Protein AF-A0A933HK27-F1 (afdb_monomer)

pLDDT: mean 84.03, std 14.24, range [50.81, 98.56]

Solvent-accessible surface area (backbone atoms only — not comparable to full-atom values): 5192 Å² total; per-residue (Å²): 114,68,68,59,52,52,53,51,48,52,52,52,47,52,53,49,43,67,77,37,62,78,76,74,86,55,86,77,69,68,94,66,89,74,81,80,80,70,54,73,68,41,57,50,42,51,48,50,66,75,39,43,68,69,76,50,34,40,81,79,36,80,87,39,66,86,65,61,68,63,64,59,46,53,55,47,55,67,70,68,61,132

Radius of gyration: 17.87 Å; Cα contacts (8 Å, |Δi|>4): 29; chains: 1; bounding box: 40×40×43 Å

Structure (mmCIF, N/CA/C/O backbone):
data_AF-A0A933HK27-F1
#
_entry.id   AF-A0A933HK27-F1
#
loop_
_atom_site.group_PDB
_atom_site.id
_atom_site.type_symbol
_atom_site.label_atom_id
_atom_site.label_alt_id
_atom_site.label_comp_id
_atom_site.label_asym_id
_atom_site.label_entity_id
_atom_site.label_seq_id
_atom_site.pdbx_PDB_ins_code
_atom_site.Cartn_x
_atom_site.Cartn_y
_atom_site.Cartn_z
_atom_site.occupancy
_atom_site.B_iso_or_equiv
_atom_site.auth_seq_id
_atom_site.auth_comp_id
_atom_site.auth_asym_id
_atom_site.auth_atom_id
_atom_site.pdbx_PDB_model_num
ATOM 1 N N . MET A 1 1 ? -16.782 -7.822 9.348 1.00 77.81 1 MET A N 1
ATOM 2 C CA . MET A 1 1 ? -16.839 -6.498 8.686 1.00 77.81 1 MET A CA 1
ATOM 3 C C . MET A 1 1 ? -15.441 -6.029 8.285 1.00 77.81 1 MET A C 1
ATOM 5 O O . MET A 1 1 ? -15.203 -5.900 7.095 1.00 77.81 1 MET A O 1
ATOM 9 N N . LEU A 1 2 ?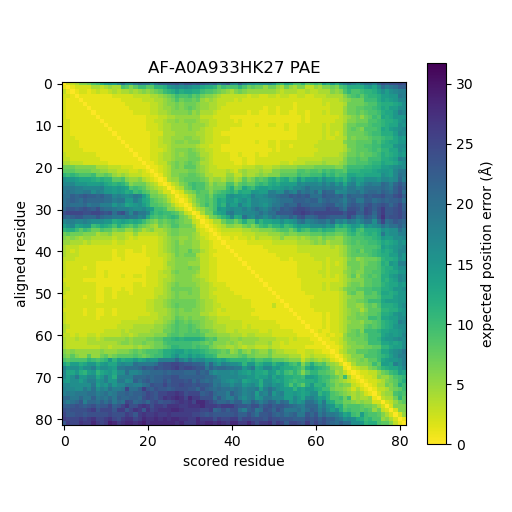 -14.494 -5.905 9.224 1.00 86.69 2 LEU A N 1
ATOM 10 C CA . LEU A 1 2 ? -13.106 -5.471 8.967 1.00 86.69 2 LEU A CA 1
ATOM 11 C C . LEU A 1 2 ? -12.344 -6.362 7.966 1.00 86.69 2 LEU A C 1
ATOM 13 O O . LEU A 1 2 ? -11.882 -5.872 6.943 1.00 86.69 2 LEU A O 1
ATOM 17 N N . GLN A 1 3 ? -12.358 -7.685 8.157 1.00 92.75 3 GLN A N 1
ATOM 18 C CA . GLN A 1 3 ? -11.718 -8.639 7.232 1.00 92.75 3 GLN A CA 1
ATOM 19 C C . GLN A 1 3 ? -12.228 -8.551 5.781 1.00 92.75 3 GLN A C 1
ATOM 21 O O . GLN A 1 3 ? -11.521 -8.900 4.839 1.00 92.75 3 GLN A O 1
ATOM 26 N N . ALA A 1 4 ? -13.475 -8.114 5.568 1.00 95.62 4 ALA A N 1
ATOM 27 C CA . ALA A 1 4 ? -13.997 -7.936 4.214 1.00 95.62 4 ALA A CA 1
ATOM 28 C C . ALA A 1 4 ? -13.347 -6.730 3.519 1.00 95.62 4 ALA A C 1
ATOM 30 O O . ALA A 1 4 ? -13.054 -6.805 2.327 1.00 95.62 4 ALA A O 1
ATOM 31 N N . PHE A 1 5 ? -13.074 -5.657 4.264 1.00 94.69 5 PHE A N 1
ATOM 32 C CA . PHE A 1 5 ? -12.335 -4.504 3.760 1.00 94.69 5 PHE A CA 1
ATOM 33 C C . PHE A 1 5 ? -10.870 -4.839 3.500 1.00 94.69 5 PHE A C 1
ATOM 35 O O . PHE A 1 5 ? -10.370 -4.470 2.446 1.00 94.69 5 PHE A O 1
ATOM 42 N N . GLU A 1 6 ? -10.212 -5.599 4.377 1.00 96.56 6 GLU A N 1
ATOM 43 C CA . GLU A 1 6 ? -8.828 -6.033 4.146 1.00 96.56 6 GLU A CA 1
ATOM 44 C C . GLU A 1 6 ? -8.697 -6.876 2.879 1.00 96.56 6 GLU A C 1
ATOM 46 O O . GLU A 1 6 ? -7.838 -6.609 2.047 1.00 96.56 6 GLU A O 1
ATOM 51 N N . ARG A 1 7 ? -9.594 -7.851 2.685 1.00 97.69 7 ARG A N 1
ATOM 52 C CA . ARG A 1 7 ? -9.600 -8.668 1.464 1.00 97.69 7 ARG A CA 1
ATOM 53 C C . ARG A 1 7 ? -9.851 -7.828 0.218 1.00 97.69 7 ARG A C 1
ATOM 55 O O . ARG A 1 7 ? -9.236 -8.065 -0.816 1.00 97.69 7 ARG A O 1
ATOM 62 N N . ARG A 1 8 ? -10.749 -6.842 0.304 1.00 97.94 8 ARG A N 1
ATOM 63 C CA . ARG A 1 8 ? -11.006 -5.919 -0.807 1.00 97.94 8 ARG A CA 1
ATOM 64 C C . ARG A 1 8 ? -9.794 -5.030 -1.089 1.00 97.94 8 ARG A C 1
ATOM 66 O O . ARG A 1 8 ? -9.487 -4.805 -2.253 1.00 97.94 8 ARG A O 1
ATOM 73 N N . TYR A 1 9 ? -9.116 -4.555 -0.050 1.00 97.75 9 TYR A N 1
ATOM 74 C CA . TYR A 1 9 ? -7.875 -3.798 -0.162 1.00 97.75 9 TYR A CA 1
ATOM 75 C C . TYR A 1 9 ? -6.798 -4.624 -0.873 1.00 97.75 9 TYR A C 1
ATOM 77 O O . TYR A 1 9 ? -6.269 -4.181 -1.889 1.00 97.75 9 TYR A O 1
ATOM 85 N N . ASP A 1 10 ? -6.557 -5.854 -0.413 1.00 98.31 10 ASP A N 1
ATOM 86 C CA . ASP A 1 10 ? -5.566 -6.755 -1.008 1.00 98.31 10 ASP A CA 1
ATOM 87 C C . ASP A 1 10 ? -5.875 -7.044 -2.476 1.00 98.31 10 ASP A C 1
ATOM 89 O O . ASP A 1 10 ? -4.986 -6.973 -3.322 1.00 98.31 10 ASP A O 1
ATOM 93 N N . ALA A 1 11 ? -7.145 -7.310 -2.796 1.00 98.56 11 ALA A N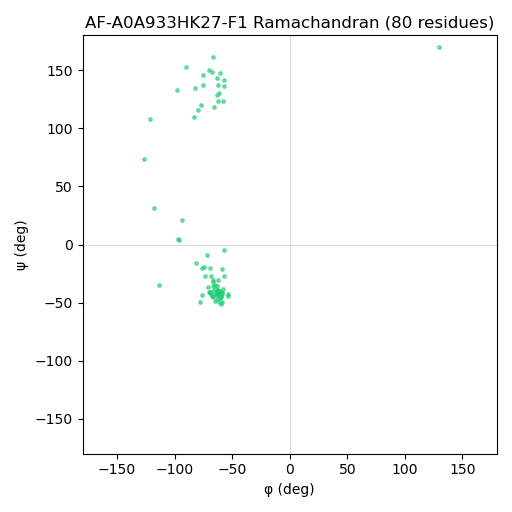 1
ATOM 94 C CA . ALA A 1 11 ? -7.575 -7.564 -4.165 1.00 98.56 11 ALA A CA 1
ATOM 95 C C . ALA A 1 11 ? -7.322 -6.358 -5.084 1.00 98.56 11 ALA A C 1
ATOM 97 O O . ALA A 1 11 ? -6.858 -6.533 -6.208 1.00 98.56 11 ALA A O 1
ATOM 98 N N . LEU A 1 12 ? -7.596 -5.137 -4.615 1.00 98.50 12 LEU A N 1
ATOM 99 C CA . LEU A 1 12 ? -7.372 -3.918 -5.396 1.00 98.50 12 LEU A CA 1
ATOM 100 C C . LEU A 1 12 ? -5.882 -3.612 -5.572 1.00 98.50 12 LEU A C 1
ATOM 102 O O . LEU A 1 12 ? -5.466 -3.236 -6.667 1.00 98.50 12 LEU A O 1
ATOM 106 N N . VAL A 1 13 ? -5.071 -3.798 -4.527 1.00 98.38 13 VAL A N 1
ATOM 107 C CA . VAL A 1 13 ? -3.614 -3.632 -4.621 1.00 98.38 13 VAL A CA 1
ATOM 108 C C . VAL A 1 13 ? -3.024 -4.664 -5.582 1.00 98.38 13 VAL A C 1
ATOM 110 O O . VAL A 1 13 ? -2.219 -4.299 -6.436 1.00 98.38 13 VAL A O 1
ATOM 113 N N . ALA A 1 14 ? -3.465 -5.923 -5.512 1.00 98.31 14 ALA A N 1
ATOM 114 C CA . ALA A 1 14 ? -3.034 -6.977 -6.427 1.00 98.31 14 ALA A CA 1
ATOM 115 C C . ALA A 1 14 ? -3.400 -6.663 -7.887 1.00 98.31 14 ALA A C 1
ATOM 117 O O . ALA A 1 14 ? -2.522 -6.681 -8.747 1.00 98.31 14 ALA A O 1
ATOM 118 N N . GLN A 1 15 ? -4.656 -6.282 -8.157 1.00 98.50 15 GLN A N 1
ATOM 119 C CA . GLN A 1 15 ? -5.095 -5.853 -9.493 1.00 98.50 15 GLN A CA 1
ATOM 120 C C . GLN A 1 15 ? -4.288 -4.653 -9.999 1.00 98.50 15 GLN A C 1
ATOM 122 O O . GLN A 1 15 ? -3.885 -4.605 -11.159 1.00 98.50 15 GLN A O 1
ATOM 127 N N . GLY A 1 16 ? -4.012 -3.683 -9.125 1.00 97.81 16 GLY A N 1
ATOM 128 C CA . GLY A 1 16 ? -3.187 -2.532 -9.463 1.00 97.81 16 GLY A CA 1
ATOM 129 C C . GLY A 1 16 ? -1.757 -2.927 -9.830 1.00 97.81 16 GLY A C 1
ATOM 130 O O . GLY A 1 16 ? -1.221 -2.404 -10.806 1.00 97.81 16 GLY A O 1
ATOM 131 N N . LEU A 1 17 ? -1.140 -3.843 -9.077 1.00 97.44 17 LEU A N 1
ATOM 132 C CA . LEU A 1 17 ? 0.214 -4.343 -9.340 1.00 97.44 17 LEU A CA 1
ATOM 133 C C . LEU A 1 17 ? 0.298 -5.123 -10.655 1.00 97.44 17 LEU A C 1
ATOM 135 O O . LEU A 1 17 ? 1.279 -4.976 -11.379 1.00 97.44 17 LEU A O 1
ATOM 139 N N . GLU A 1 18 ? -0.731 -5.904 -10.980 1.00 97.12 18 GLU A N 1
ATOM 140 C CA . GLU A 1 18 ? -0.835 -6.610 -12.259 1.00 97.12 18 GLU A CA 1
ATOM 141 C C . GLU A 1 18 ? -0.990 -5.630 -13.431 1.00 97.12 18 GLU A C 1
ATOM 143 O O . GLU A 1 18 ? -0.276 -5.730 -14.426 1.00 97.12 18 GLU A O 1
ATOM 148 N N . ALA A 1 19 ? -1.853 -4.619 -13.283 1.00 96.75 19 ALA A N 1
ATOM 149 C CA . ALA A 1 19 ? -2.061 -3.582 -14.294 1.00 96.75 19 ALA A CA 1
ATOM 150 C C . ALA A 1 19 ? -0.855 -2.637 -14.463 1.00 96.75 19 ALA A C 1
ATOM 152 O O . ALA A 1 19 ? -0.725 -1.962 -15.484 1.00 96.75 19 ALA A O 1
ATOM 153 N N . ASN A 1 20 ? 0.025 -2.563 -13.463 1.00 95.31 20 ASN A N 1
ATOM 154 C CA . ASN A 1 20 ? 1.207 -1.709 -13.460 1.00 95.31 20 ASN A CA 1
ATOM 155 C C . ASN A 1 20 ? 2.443 -2.561 -13.154 1.00 95.31 20 ASN A C 1
ATOM 157 O O . ASN A 1 20 ? 2.964 -2.464 -12.044 1.00 95.31 20 ASN A O 1
ATOM 161 N N . PRO A 1 21 ? 2.933 -3.390 -14.093 1.00 91.06 21 PRO A N 1
ATOM 162 C CA . PRO A 1 21 ? 4.099 -4.231 -13.853 1.00 91.06 21 PRO A CA 1
ATOM 163 C C . PRO A 1 21 ? 5.373 -3.396 -13.667 1.00 91.06 21 PRO A C 1
ATOM 165 O O . PRO A 1 21 ? 5.460 -2.224 -14.051 1.00 91.06 21 PRO A O 1
ATOM 168 N N . ALA A 1 22 ? 6.394 -4.010 -13.066 1.00 86.56 22 ALA A N 1
ATOM 169 C CA . ALA A 1 22 ? 7.710 -3.391 -12.977 1.00 86.56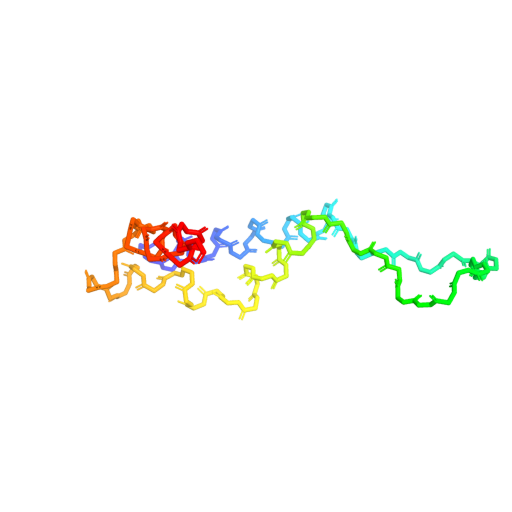 22 ALA A CA 1
ATOM 170 C C . ALA A 1 22 ? 8.276 -3.126 -14.389 1.00 86.56 22 ALA A C 1
ATOM 172 O O . ALA A 1 22 ? 8.024 -3.913 -15.305 1.00 86.56 22 ALA A O 1
ATOM 173 N N . PRO A 1 23 ? 9.062 -2.050 -14.581 1.00 83.31 23 PRO A N 1
ATOM 174 C CA . PRO A 1 23 ? 9.721 -1.815 -15.856 1.00 83.31 23 PRO A CA 1
ATOM 175 C C . PRO A 1 23 ? 10.617 -3.004 -16.211 1.00 83.31 23 PRO A C 1
ATOM 177 O O . PRO A 1 23 ? 11.505 -3.366 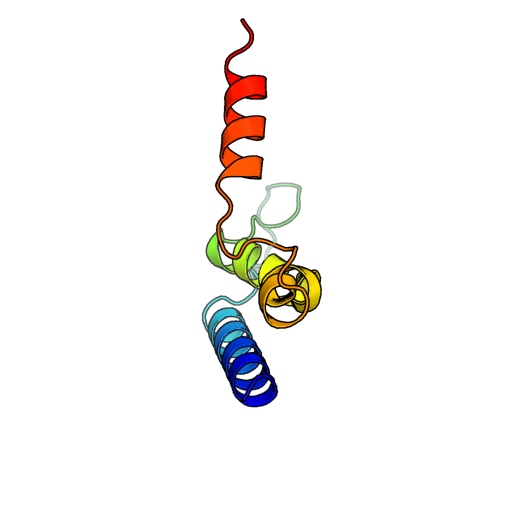-15.436 1.00 83.31 23 PRO A O 1
ATOM 180 N N . VAL A 1 24 ? 10.390 -3.601 -17.378 1.00 79.81 24 VAL A N 1
ATOM 181 C CA . VAL A 1 24 ? 11.218 -4.701 -17.879 1.00 79.81 24 VAL A CA 1
ATOM 182 C C . VAL A 1 24 ? 12.545 -4.129 -18.374 1.00 79.81 24 VAL A C 1
ATOM 184 O O . VAL A 1 24 ? 12.578 -3.083 -19.030 1.00 79.81 24 VAL A O 1
ATOM 187 N N . ALA A 1 25 ? 13.652 -4.797 -18.048 1.00 73.19 25 ALA A N 1
ATOM 188 C CA . ALA A 1 25 ? 14.939 -4.478 -18.647 1.00 73.19 25 ALA A CA 1
ATOM 189 C C . ALA A 1 25 ? 14.883 -4.810 -20.143 1.00 73.19 25 ALA A C 1
ATOM 191 O O . ALA A 1 25 ? 14.639 -5.951 -20.520 1.00 73.19 25 ALA A O 1
ATOM 192 N N . VAL A 1 26 ? 15.060 -3.800 -20.993 1.00 72.69 26 VAL A N 1
ATOM 193 C CA . VAL A 1 26 ? 15.093 -3.986 -22.447 1.00 72.69 26 VAL A CA 1
ATOM 194 C C . VAL A 1 26 ? 16.497 -4.437 -22.847 1.00 72.69 26 VAL A C 1
ATOM 196 O O . VAL A 1 26 ? 17.470 -3.847 -22.375 1.00 72.69 26 VAL A O 1
ATOM 199 N N . GLU A 1 27 ? 16.606 -5.447 -23.714 1.00 75.31 27 GLU A N 1
ATOM 200 C CA . GLU A 1 27 ? 17.873 -5.836 -24.342 1.00 75.31 27 GLU A CA 1
ATOM 201 C C . GLU A 1 27 ? 17.997 -5.231 -25.756 1.00 75.31 27 GLU A C 1
ATOM 203 O O . GLU A 1 27 ? 17.048 -5.326 -26.537 1.00 75.31 27 GLU A O 1
ATOM 208 N N . PRO A 1 28 ? 19.145 -4.623 -26.121 1.00 72.38 28 PRO A N 1
ATOM 209 C CA . PRO A 1 28 ? 20.308 -4.349 -25.275 1.00 72.38 28 PRO A CA 1
ATOM 210 C C . PRO A 1 28 ? 20.010 -3.249 -24.237 1.00 72.38 28 PRO A C 1
ATOM 212 O O . PRO A 1 28 ? 19.212 -2.346 -24.511 1.00 72.38 28 PRO A O 1
ATOM 215 N N . PRO A 1 29 ? 20.658 -3.284 -23.056 1.00 67.19 29 PRO A N 1
ATOM 216 C CA . PRO A 1 29 ? 20.396 -2.316 -22.002 1.00 67.19 29 PRO A CA 1
ATOM 217 C C . PRO A 1 29 ? 20.633 -0.889 -22.513 1.00 67.19 29 PRO A C 1
ATOM 219 O O . PRO A 1 29 ? 21.629 -0.629 -23.201 1.00 67.1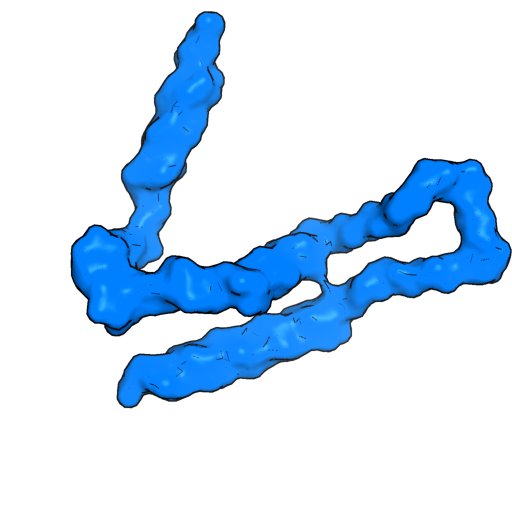9 29 PRO A O 1
ATOM 222 N N . PRO A 1 30 ? 19.744 0.068 -22.188 1.00 68.56 30 PRO A N 1
ATOM 223 C CA . PRO A 1 30 ? 19.939 1.450 -22.590 1.00 68.56 30 PRO A CA 1
ATOM 224 C C . PRO A 1 30 ? 21.281 1.960 -22.053 1.00 68.56 30 PRO A C 1
ATOM 226 O O . PRO A 1 30 ? 21.643 1.694 -20.910 1.00 68.56 30 PRO A O 1
ATOM 229 N N . LYS A 1 31 ? 21.997 2.776 -22.842 1.00 71.31 31 LYS A N 1
ATOM 230 C CA . LYS A 1 31 ? 23.298 3.385 -22.474 1.00 71.31 31 LYS A CA 1
ATOM 231 C C . LYS A 1 31 ? 23.271 4.233 -21.182 1.00 71.31 31 LYS A C 1
ATOM 233 O O . LYS A 1 31 ? 24.305 4.746 -20.759 1.00 71.31 31 LYS A O 1
ATOM 238 N N . ARG A 1 32 ? 22.102 4.424 -20.561 1.00 66.00 32 ARG A N 1
ATOM 239 C CA . ARG A 1 32 ? 21.934 5.145 -19.295 1.00 66.00 32 ARG A CA 1
ATOM 240 C C . ARG A 1 32 ? 22.317 4.227 -18.129 1.00 66.00 32 ARG A C 1
ATOM 242 O O . ARG A 1 32 ? 21.643 3.235 -17.880 1.00 66.00 32 ARG A O 1
ATOM 249 N N . ARG A 1 33 ? 23.369 4.584 -17.382 1.00 64.38 33 ARG A N 1
ATOM 250 C CA . ARG A 1 33 ? 23.707 3.944 -16.095 1.00 64.38 33 ARG A CA 1
ATOM 251 C C . ARG A 1 33 ? 22.579 4.187 -15.083 1.00 64.38 33 ARG A C 1
ATOM 253 O O . ARG A 1 33 ? 22.218 5.338 -14.853 1.00 64.38 33 ARG A O 1
ATOM 260 N N . GLY A 1 34 ? 22.082 3.127 -14.444 1.00 72.19 34 GLY A N 1
ATOM 261 C CA . GLY A 1 34 ? 21.178 3.208 -13.288 1.00 72.19 34 GLY A CA 1
ATOM 262 C C . GLY A 1 34 ? 19.908 2.360 -13.404 1.00 72.19 34 GLY A C 1
ATOM 263 O O . GLY A 1 34 ? 19.598 1.813 -14.459 1.00 72.19 34 GLY A O 1
ATOM 264 N N . ARG A 1 35 ? 19.169 2.247 -12.292 1.00 78.25 35 ARG A N 1
ATOM 265 C CA . ARG A 1 35 ? 17.882 1.535 -12.229 1.00 78.25 35 ARG A CA 1
ATOM 266 C C . ARG A 1 35 ? 16.860 2.214 -13.145 1.00 78.25 35 ARG A C 1
ATOM 268 O O . ARG A 1 35 ? 16.741 3.440 -13.143 1.00 78.25 35 ARG A O 1
ATOM 275 N N . ILE A 1 36 ? 16.092 1.417 -13.889 1.00 82.38 36 ILE A N 1
ATOM 276 C CA . ILE A 1 36 ? 14.991 1.927 -14.713 1.00 82.38 36 ILE A CA 1
ATOM 277 C C . ILE A 1 36 ? 13.970 2.606 -13.798 1.00 82.38 36 ILE A C 1
ATOM 279 O O . ILE A 1 36 ? 13.562 2.049 -12.775 1.00 82.38 36 ILE A O 1
ATOM 283 N N . LYS A 1 37 ? 13.578 3.833 -14.154 1.00 85.31 37 LYS A N 1
ATOM 284 C CA . LYS A 1 37 ? 12.619 4.609 -13.370 1.00 85.31 37 LYS A CA 1
ATOM 285 C C . LYS A 1 37 ? 11.279 3.875 -13.327 1.00 85.31 37 LYS A C 1
ATOM 287 O O . LYS A 1 37 ? 10.681 3.597 -14.362 1.00 85.31 37 LYS A O 1
ATOM 292 N N . GLN A 1 38 ? 10.806 3.612 -12.117 1.00 90.69 38 GLN A N 1
ATOM 293 C CA . GLN A 1 38 ? 9.497 3.029 -11.868 1.00 90.69 38 GLN A CA 1
ATOM 294 C C . GLN A 1 38 ? 8.382 4.069 -12.068 1.00 90.69 38 GLN A C 1
ATOM 296 O O . GLN A 1 38 ? 8.574 5.259 -11.789 1.00 90.69 38 GLN A O 1
ATOM 301 N N . SER A 1 39 ? 7.220 3.631 -12.561 1.00 92.88 39 SER A N 1
ATOM 302 C CA . SER A 1 39 ? 6.075 4.516 -12.785 1.00 92.88 39 SER A CA 1
ATOM 303 C C . SER A 1 39 ? 5.501 5.031 -11.452 1.00 92.88 39 SER A C 1
ATOM 305 O O . SER A 1 39 ? 5.558 4.323 -10.440 1.00 92.88 39 SER A O 1
ATOM 307 N N . PRO A 1 40 ? 4.934 6.254 -11.411 1.00 94.88 40 PRO A N 1
ATOM 308 C CA . PRO A 1 40 ? 4.279 6.758 -10.205 1.00 94.88 40 PRO A CA 1
ATOM 309 C C . PRO A 1 40 ? 3.193 5.818 -9.639 1.00 94.88 40 PRO A C 1
ATOM 311 O O . PRO A 1 40 ? 3.228 5.586 -8.431 1.00 94.88 40 PRO A O 1
ATOM 314 N N . PRO A 1 41 ? 2.307 5.199 -10.453 1.00 96.19 41 PRO A N 1
ATOM 315 C CA . PRO A 1 41 ? 1.334 4.228 -9.947 1.00 96.19 41 PRO A CA 1
ATOM 316 C C . PRO A 1 41 ? 1.977 3.012 -9.270 1.00 96.19 41 PRO A C 1
ATOM 318 O O . PRO A 1 41 ? 1.565 2.641 -8.176 1.00 96.19 41 PRO A O 1
ATOM 321 N N . LYS A 1 42 ? 3.035 2.430 -9.855 1.00 95.56 42 LYS A N 1
ATOM 322 C CA . LYS A 1 42 ? 3.746 1.293 -9.246 1.00 95.56 42 LYS A CA 1
ATOM 323 C C . LYS A 1 42 ? 4.382 1.682 -7.909 1.00 95.56 42 LYS A C 1
ATOM 325 O O . LYS A 1 42 ? 4.272 0.929 -6.949 1.00 95.56 42 LYS A O 1
ATOM 330 N N . ASN A 1 43 ? 4.991 2.869 -7.820 1.00 95.94 43 ASN A N 1
ATOM 331 C CA . ASN A 1 43 ? 5.546 3.374 -6.557 1.00 95.94 43 ASN A CA 1
ATOM 332 C C . ASN A 1 43 ? 4.478 3.490 -5.462 1.00 95.94 43 ASN A C 1
ATOM 334 O O . ASN A 1 43 ? 4.749 3.155 -4.311 1.00 95.94 43 ASN A O 1
ATOM 338 N N . LEU A 1 44 ? 3.280 3.968 -5.810 1.00 96.44 44 LEU A N 1
ATOM 339 C CA . LEU A 1 44 ? 2.162 4.042 -4.872 1.00 96.44 44 LEU A CA 1
ATOM 340 C C . LEU A 1 44 ? 1.720 2.642 -4.430 1.00 96.44 44 LEU A C 1
ATOM 342 O O . LEU A 1 44 ? 1.600 2.398 -3.235 1.00 96.44 44 LEU A O 1
ATOM 346 N N . LEU A 1 45 ? 1.527 1.723 -5.375 1.00 98.25 45 LEU A N 1
ATOM 347 C CA . LEU A 1 45 ? 1.096 0.353 -5.092 1.00 98.25 45 LEU A CA 1
ATOM 348 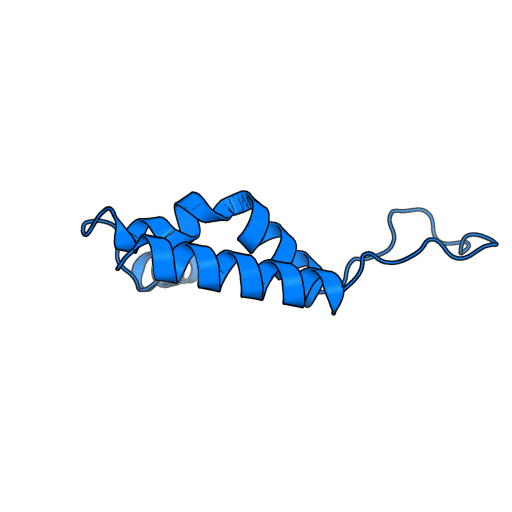C C . LEU A 1 45 ? 2.091 -0.404 -4.208 1.00 98.25 45 LEU A C 1
ATOM 350 O O . LEU A 1 45 ? 1.671 -1.090 -3.284 1.00 98.25 45 LEU A O 1
ATOM 354 N N . ASP A 1 46 ? 3.395 -0.225 -4.431 1.00 97.19 46 ASP A N 1
ATOM 355 C CA . ASP A 1 46 ? 4.433 -0.806 -3.573 1.00 97.19 46 ASP A CA 1
ATOM 356 C C . ASP A 1 46 ? 4.364 -0.275 -2.146 1.00 97.19 46 ASP A C 1
ATOM 358 O O . ASP A 1 46 ? 4.522 -1.039 -1.193 1.00 97.19 46 ASP A O 1
ATOM 362 N N . ARG A 1 47 ? 4.097 1.026 -1.981 1.00 97.19 47 ARG A N 1
ATOM 363 C CA . ARG A 1 47 ? 3.914 1.611 -0.650 1.00 97.19 47 ARG A CA 1
ATOM 364 C C . ARG A 1 47 ? 2.650 1.097 0.023 1.00 97.19 47 ARG A C 1
ATOM 366 O O . ARG A 1 47 ? 2.716 0.745 1.192 1.00 97.19 47 ARG A O 1
ATOM 373 N N . LEU A 1 48 ? 1.536 1.021 -0.702 1.00 97.00 48 LEU A N 1
ATOM 374 C CA . LEU A 1 48 ? 0.282 0.468 -0.186 1.00 97.00 48 LEU A CA 1
ATOM 375 C C . LEU A 1 48 ? 0.463 -0.994 0.249 1.00 97.00 48 LEU A C 1
ATOM 377 O O . LEU A 1 48 ? 0.085 -1.359 1.355 1.00 97.00 48 LEU A O 1
ATOM 381 N N . GLN A 1 49 ? 1.126 -1.814 -0.568 1.00 97.81 49 GLN A N 1
ATOM 382 C CA . GLN A 1 49 ? 1.420 -3.202 -0.216 1.00 97.81 49 GLN A CA 1
ATOM 383 C C . GLN A 1 49 ? 2.337 -3.309 1.012 1.00 97.81 49 GLN A C 1
ATOM 385 O O . GLN A 1 49 ? 2.055 -4.091 1.917 1.00 97.81 49 GLN A O 1
ATOM 390 N N . SER A 1 50 ? 3.426 -2.535 1.047 1.00 97.88 50 SER A N 1
ATOM 391 C CA . SER A 1 50 ? 4.448 -2.636 2.102 1.00 97.88 50 SER A CA 1
ATOM 392 C C . SER A 1 50 ? 3.991 -2.067 3.446 1.00 97.88 50 SER A C 1
ATOM 394 O O . SER A 1 50 ? 4.475 -2.515 4.479 1.00 97.88 50 SER A O 1
ATOM 396 N N . HIS A 1 51 ? 3.067 -1.102 3.432 1.00 96.25 51 HIS A N 1
ATOM 397 C CA . HIS A 1 51 ? 2.577 -0.392 4.619 1.00 96.25 51 HIS A CA 1
ATOM 398 C C . HIS A 1 51 ? 1.079 -0.613 4.861 1.00 96.25 51 HIS A C 1
ATOM 400 O O . HIS A 1 51 ? 0.369 0.280 5.328 1.00 96.25 51 HIS A O 1
ATOM 406 N N . LYS A 1 52 ? 0.557 -1.791 4.495 1.00 95.62 52 LYS A N 1
ATOM 407 C CA . LYS A 1 52 ? -0.869 -2.120 4.640 1.00 95.62 52 LYS A CA 1
ATOM 408 C C . LYS A 1 52 ? -1.369 -1.894 6.069 1.00 95.62 52 LYS A C 1
ATOM 410 O O . LYS A 1 52 ? -2.453 -1.344 6.252 1.00 95.62 52 LYS A O 1
ATOM 415 N N . SER A 1 53 ? -0.599 -2.327 7.065 1.00 94.25 53 SER A N 1
ATOM 416 C CA . SER A 1 53 ? -0.983 -2.234 8.476 1.00 94.25 53 SER A CA 1
ATOM 417 C C . SER A 1 53 ? -1.173 -0.783 8.910 1.00 94.25 53 SER A C 1
AT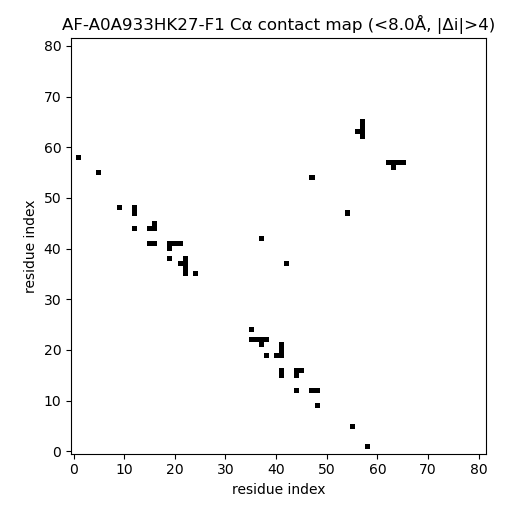OM 419 O O . SER A 1 53 ? -2.163 -0.459 9.555 1.00 94.25 53 SER A O 1
ATOM 421 N N . GLU A 1 54 ? -0.262 0.099 8.507 1.00 92.56 54 GLU A N 1
ATOM 422 C CA . GLU A 1 54 ? -0.308 1.527 8.804 1.00 92.56 54 GLU A CA 1
ATOM 423 C C . GLU A 1 54 ? -1.447 2.216 8.047 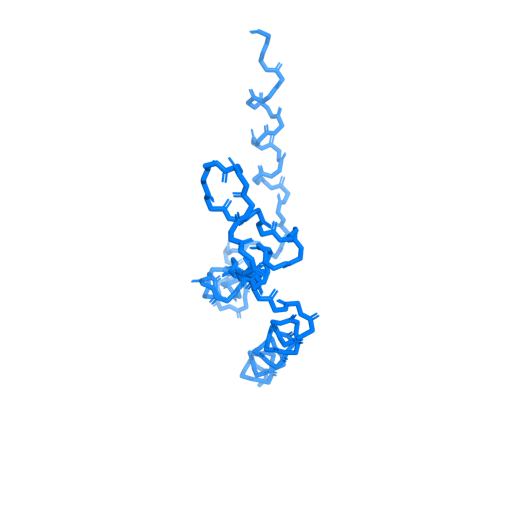1.00 92.56 54 GLU A C 1
ATOM 425 O O . GLU A 1 54 ? -2.172 3.025 8.619 1.00 92.56 54 GLU A O 1
ATOM 430 N N . VAL A 1 55 ? -1.658 1.856 6.777 1.00 92.69 55 VAL A N 1
ATOM 431 C CA . VAL A 1 55 ? -2.748 2.402 5.952 1.00 92.69 55 VAL A CA 1
ATOM 432 C C . VAL A 1 55 ? -4.122 2.037 6.517 1.00 92.69 55 VAL A C 1
ATOM 434 O O . VAL A 1 55 ? -5.043 2.846 6.442 1.00 92.69 55 VAL A O 1
ATOM 437 N N . LEU A 1 56 ? -4.276 0.838 7.083 1.00 93.81 56 LEU A N 1
ATOM 438 C CA . LEU A 1 56 ? -5.544 0.360 7.644 1.00 93.81 56 LEU A CA 1
ATOM 439 C C . LEU A 1 56 ? -5.662 0.583 9.161 1.00 93.81 56 LEU A C 1
ATOM 441 O O . LEU A 1 56 ? -6.662 0.179 9.752 1.00 93.81 56 LEU A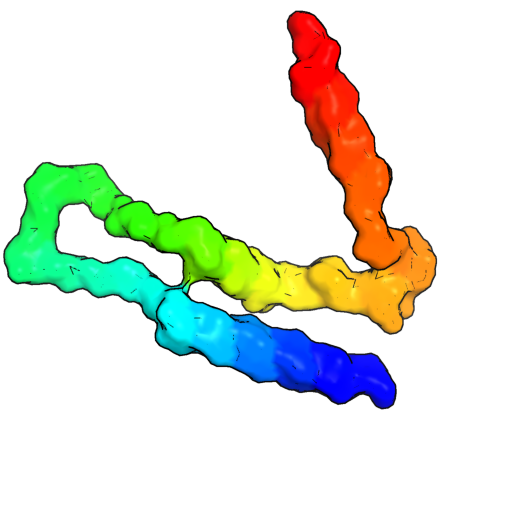 O 1
ATOM 445 N N . ALA A 1 57 ? -4.687 1.238 9.801 1.00 93.00 57 ALA A N 1
ATOM 446 C CA . ALA A 1 57 ? -4.627 1.376 11.258 1.00 93.00 57 ALA A CA 1
ATOM 447 C C . ALA A 1 57 ? -5.870 2.057 11.860 1.00 93.00 57 ALA A C 1
ATOM 449 O O . ALA A 1 57 ? -6.377 1.594 12.879 1.00 93.00 57 ALA A O 1
ATOM 450 N N . PHE A 1 58 ? -6.432 3.069 11.187 1.00 91.12 58 PHE A N 1
ATOM 451 C CA . PHE A 1 58 ? -7.655 3.775 11.612 1.00 91.12 58 PHE A CA 1
ATOM 452 C C . PHE A 1 58 ? -8.882 2.858 11.766 1.00 91.12 58 PHE A C 1
ATOM 454 O O . PHE A 1 58 ? -9.857 3.211 12.425 1.00 91.12 58 PHE A O 1
ATOM 461 N N . MET A 1 59 ? -8.871 1.683 11.126 1.00 92.69 59 MET A N 1
ATOM 462 C CA . MET A 1 59 ? -9.951 0.704 11.238 1.00 92.69 59 MET A CA 1
ATOM 463 C C . MET A 1 59 ? -9.913 -0.072 12.561 1.00 92.69 59 MET A C 1
ATOM 465 O O . MET A 1 59 ? -10.917 -0.679 12.938 1.00 92.69 59 MET A O 1
ATOM 469 N N . TYR A 1 60 ? -8.754 -0.089 13.222 1.00 92.31 60 TYR A N 1
ATOM 470 C CA . TYR A 1 60 ? -8.467 -0.867 14.426 1.00 92.31 60 TYR A CA 1
ATOM 471 C C . TYR A 1 60 ? -8.230 0.014 15.649 1.00 92.31 60 TYR A C 1
ATOM 473 O O . TYR A 1 60 ? -8.620 -0.359 16.754 1.00 92.31 60 TYR A O 1
ATOM 481 N N . ASP A 1 61 ? -7.616 1.175 15.443 1.00 92.00 61 ASP A N 1
ATOM 482 C CA . ASP A 1 61 ? -7.337 2.163 16.472 1.00 92.00 61 ASP A CA 1
ATOM 483 C C . ASP A 1 61 ? -8.007 3.491 16.110 1.00 92.00 61 ASP A C 1
ATOM 485 O O . ASP A 1 61 ? -7.569 4.209 15.214 1.00 92.00 61 ASP A O 1
ATOM 489 N N . PHE A 1 62 ? -9.071 3.835 16.836 1.00 87.94 62 PHE A N 1
ATOM 490 C CA . PHE A 1 62 ? -9.815 5.080 16.632 1.00 87.94 62 PHE A CA 1
ATOM 491 C C . PHE A 1 62 ? -9.055 6.335 17.088 1.00 87.94 62 PHE A C 1
ATOM 493 O O . PHE A 1 62 ? -9.519 7.443 16.823 1.00 87.94 62 PHE A O 1
ATOM 500 N N . GLN A 1 63 ? -7.915 6.193 17.777 1.00 89.62 63 GLN A N 1
ATOM 501 C CA . GLN A 1 63 ? -6.996 7.312 18.012 1.00 89.62 63 GLN A CA 1
ATOM 502 C C . GLN A 1 63 ? -6.215 7.678 16.746 1.00 89.62 63 GLN A C 1
ATOM 504 O O . GLN A 1 63 ? -5.706 8.794 16.652 1.00 89.62 63 GLN A O 1
ATOM 509 N N . VAL A 1 64 ? -6.138 6.772 15.763 1.00 86.81 64 VAL A N 1
ATOM 510 C CA . VAL A 1 64 ? -5.592 7.068 14.440 1.00 86.81 64 VAL A CA 1
ATOM 511 C C . VAL A 1 64 ? -6.703 7.707 13.600 1.00 86.81 64 VAL A C 1
ATOM 513 O O . VAL A 1 64 ? -7.666 7.024 13.238 1.00 86.81 64 VAL A O 1
ATOM 516 N N . PRO A 1 65 ? -6.616 9.012 13.280 1.00 83.62 65 PRO A N 1
ATOM 517 C CA . PRO A 1 65 ? -7.611 9.650 12.434 1.00 83.62 65 PRO A CA 1
ATOM 518 C C . PRO A 1 65 ? -7.590 9.022 11.037 1.00 83.62 65 PRO A C 1
ATOM 520 O O . PRO A 1 65 ? -6.538 8.684 10.499 1.00 83.62 65 PRO A O 1
ATOM 523 N N . PHE A 1 66 ? -8.771 8.882 10.434 1.00 77.38 66 PHE A N 1
ATOM 524 C CA . PHE A 1 66 ? -8.882 8.450 9.039 1.00 77.38 66 PHE A CA 1
ATOM 525 C C . PHE A 1 66 ? -8.312 9.495 8.069 1.00 77.38 66 PHE A C 1
ATOM 527 O O . PHE A 1 66 ? -7.825 9.153 6.992 1.00 77.38 66 PHE A O 1
ATOM 534 N N . ASP A 1 67 ? -8.401 10.774 8.438 1.00 72.94 67 ASP A N 1
ATOM 535 C CA . ASP A 1 67 ? -7.893 11.870 7.630 1.00 72.94 67 ASP A CA 1
ATOM 536 C C . ASP A 1 67 ? -6.434 12.212 7.960 1.00 72.94 67 ASP A C 1
ATOM 538 O O . ASP A 1 67 ? -5.931 12.000 9.062 1.00 72.94 67 ASP A O 1
ATOM 542 N N . ASN A 1 68 ? -5.739 12.755 6.961 1.00 65.50 68 ASN A N 1
ATOM 543 C CA . ASN A 1 68 ? -4.336 13.141 7.068 1.00 65.50 68 ASN A CA 1
ATOM 544 C C . ASN A 1 68 ? -4.171 14.620 7.467 1.00 65.50 68 ASN A C 1
ATOM 546 O O . ASN A 1 68 ? -3.138 15.234 7.191 1.00 65.50 68 ASN A O 1
ATOM 550 N N . ASN A 1 69 ? -5.197 15.232 8.075 1.00 63.62 69 ASN A N 1
ATOM 551 C CA . ASN A 1 69 ? -5.248 16.685 8.252 1.00 63.62 69 ASN A CA 1
ATOM 552 C C . ASN A 1 69 ? -4.107 17.220 9.126 1.00 63.62 69 ASN A C 1
ATOM 554 O O . ASN A 1 69 ? -3.662 18.346 8.910 1.00 63.62 69 ASN A O 1
ATOM 558 N N . LEU A 1 70 ? -3.611 16.440 10.091 1.00 65.50 70 LEU A N 1
ATOM 559 C CA . LEU A 1 70 ? -2.497 16.855 10.946 1.00 65.50 70 LEU A CA 1
ATOM 560 C C . LEU A 1 70 ? -1.145 16.732 10.228 1.00 65.50 70 LEU A C 1
ATOM 562 O O . LEU A 1 70 ? -0.408 17.714 10.161 1.00 65.50 70 LEU A O 1
ATOM 566 N N . ALA A 1 71 ? -0.848 15.592 9.594 1.00 66.75 71 ALA A N 1
ATOM 567 C CA . ALA A 1 71 ? 0.432 15.417 8.904 1.00 66.75 71 ALA A CA 1
ATOM 568 C C . ALA A 1 71 ? 0.557 16.341 7.678 1.00 66.75 71 ALA A C 1
ATOM 570 O O . ALA A 1 71 ? 1.626 16.885 7.413 1.00 66.75 71 ALA A O 1
ATOM 571 N N . GLU A 1 72 ? -0.531 16.599 6.946 1.00 66.69 72 GLU A N 1
ATOM 572 C CA . GLU A 1 72 ? -0.519 17.571 5.846 1.00 66.69 72 GLU A CA 1
ATOM 573 C C . GLU A 1 72 ? -0.347 19.023 6.312 1.00 66.69 72 GLU A C 1
ATOM 575 O O . GLU A 1 72 ? 0.138 19.860 5.541 1.00 66.69 72 GLU A O 1
ATOM 580 N N . ARG A 1 73 ? -0.775 19.350 7.539 1.00 61.88 73 ARG A N 1
ATOM 581 C CA . ARG A 1 73 ? -0.552 20.672 8.144 1.00 61.88 73 ARG A CA 1
ATOM 582 C C . ARG A 1 73 ? 0.885 20.816 8.632 1.00 61.88 73 ARG A C 1
ATOM 584 O O . ARG A 1 73 ? 1.507 21.828 8.310 1.00 61.88 73 ARG A O 1
ATOM 591 N N . ASP A 1 74 ? 1.434 19.798 9.286 1.00 64.44 74 ASP A N 1
ATOM 592 C CA . ASP A 1 74 ? 2.823 19.801 9.759 1.00 64.44 74 ASP A CA 1
ATOM 593 C C . ASP A 1 74 ? 3.821 19.871 8.592 1.00 64.44 74 ASP A C 1
ATOM 595 O O . ASP A 1 74 ? 4.745 20.685 8.607 1.00 64.44 74 ASP A O 1
ATOM 599 N N . ILE A 1 75 ? 3.592 19.118 7.507 1.00 63.38 75 ILE A N 1
ATOM 600 C CA . ILE A 1 75 ? 4.435 19.181 6.297 1.00 63.38 75 ILE A CA 1
ATOM 601 C C . ILE A 1 75 ? 4.346 20.561 5.620 1.00 63.38 75 ILE A C 1
ATOM 603 O O . ILE A 1 75 ? 5.338 21.052 5.071 1.00 63.38 75 ILE A O 1
ATOM 607 N N . ARG A 1 76 ? 3.176 21.215 5.658 1.00 59.88 76 ARG A N 1
ATOM 608 C CA . ARG A 1 76 ? 3.008 22.578 5.128 1.00 59.88 76 ARG A CA 1
ATOM 609 C C . ARG A 1 76 ? 3.780 23.607 5.946 1.00 59.88 76 ARG A C 1
ATOM 611 O O . ARG A 1 76 ? 4.451 24.435 5.337 1.00 59.88 76 ARG A O 1
ATOM 618 N N . MET A 1 77 ? 3.737 23.528 7.278 1.00 59.66 77 MET A N 1
ATOM 619 C CA . MET A 1 77 ? 4.463 24.455 8.154 1.00 59.66 77 MET A CA 1
ATOM 620 C C . MET A 1 77 ? 5.982 24.358 7.981 1.00 59.66 77 MET A C 1
ATOM 622 O O . MET A 1 77 ? 6.650 25.388 7.904 1.00 59.66 77 MET A O 1
ATOM 626 N N . VAL A 1 78 ? 6.524 23.146 7.819 1.00 60.09 78 VAL A N 1
ATOM 627 C CA . VAL A 1 78 ? 7.964 22.942 7.573 1.00 60.09 78 VAL A CA 1
ATOM 628 C C . VAL A 1 78 ? 8.396 23.492 6.207 1.00 60.09 78 VAL A C 1
ATOM 630 O O . VAL A 1 78 ? 9.510 23.987 6.070 1.00 60.09 78 VAL A O 1
ATOM 633 N N . LYS A 1 79 ? 7.518 23.461 5.195 1.00 56.09 79 LYS A N 1
ATOM 634 C CA . LYS A 1 79 ? 7.809 24.007 3.857 1.00 56.09 79 LYS A CA 1
ATOM 635 C C . LYS A 1 79 ? 7.627 25.529 3.756 1.00 56.09 79 LYS A C 1
ATOM 637 O O . LYS A 1 79 ? 8.108 26.122 2.795 1.00 56.09 79 LYS A O 1
ATOM 642 N N . SER A 1 80 ? 6.941 26.155 4.714 1.00 57.12 80 SER A N 1
ATOM 643 C CA . SER A 1 80 ? 6.698 27.605 4.753 1.00 57.12 80 SER A CA 1
ATOM 644 C C . SER A 1 80 ? 7.674 28.399 5.629 1.00 57.12 80 SER A C 1
ATOM 646 O O . SER A 1 80 ? 7.476 29.601 5.791 1.00 57.12 80 SER A O 1
ATOM 648 N N . LEU A 1 81 ? 8.701 27.764 6.204 1.00 50.81 81 LEU A N 1
ATOM 649 C CA . LEU A 1 81 ? 9.784 28.490 6.870 1.00 50.81 81 LEU A CA 1
ATOM 650 C C . LEU A 1 81 ? 10.729 29.074 5.797 1.00 50.81 81 LEU A C 1
ATOM 652 O O . LEU A 1 81 ? 11.227 28.294 4.981 1.00 50.81 81 LEU A O 1
ATOM 656 N N . PRO A 1 82 ? 10.906 30.409 5.740 1.00 54.22 82 PRO A N 1
ATOM 657 C CA . PRO A 1 82 ? 11.816 31.067 4.802 1.00 54.22 82 PRO A CA 1
ATOM 658 C C . PRO A 1 82 ? 13.288 30.723 5.056 1.00 54.22 82 PRO A C 1
ATOM 660 O O . PRO A 1 82 ? 13.639 30.401 6.215 1.00 54.22 82 PRO A O 1
#

Secondary structure (DSSP, 8-state):
-HHHHHHHHHHHHHHHHHHSPPPPPPSSPPSS-SPPPPPHHHHHHHHHHHTHHHHTGGGT-TTS-SS-HHHHHHHHHHHT--

Sequence (82 aa):
MLQAFERRYDALVAQGLEANPAPVAVEPPPKRRGRIKQSPPKNLLDRLQSHKSEVLAFMYDFQVPFDNNLAERDIRMVKSLP

Foldseek 3Di:
DLVVVLVVLVVVLVVLCVVQDFDDQDPPGPPDPDDDDGDPSNVVSVCCVVCVCVLCVCVPDVVDDNDPVVVVVVVVVVVPDD

Mean predicted aligned error: 8.64 Å